Protein AF-A0A414WP99-F1 (afdb_monomer_lite)

Radius of gyration: 17.27 Å; chains: 1; bounding box: 38×42×35 Å

pLDDT: mean 75.46, std 12.48, range [38.22, 91.0]

Secondary structure (DSSP, 8-state):
---------S---------------TT--HHHH-S--HHHHHHHHHHH-S-GGG--HHHHHHHHHHHHHHHHTTPPPPB-TTSSBP---

Structure (mmCIF, N/CA/C/O backbone):
data_AF-A0A414WP99-F1
#
_entry.id   AF-A0A414WP99-F1
#
loop_
_atom_site.group_PDB
_atom_site.id
_atom_site.type_symbol
_atom_site.label_atom_id
_atom_site.label_alt_id
_atom_site.label_comp_id
_atom_site.label_asym_id
_atom_site.label_entity_id
_atom_site.label_seq_id
_atom_site.pdbx_PDB_ins_code
_atom_site.Cartn_x
_atom_site.Cartn_y
_atom_site.Cartn_z
_atom_site.occupancy
_atom_site.B_iso_or_equiv
_atom_site.auth_seq_id
_atom_site.auth_comp_id
_atom_site.auth_asym_id
_atom_site.auth_atom_id
_atom_site.pdbx_PDB_model_num
ATOM 1 N N . ILE A 1 1 ? -13.838 -19.151 2.339 1.00 42.09 1 ILE A N 1
ATOM 2 C CA . ILE A 1 1 ? -13.833 -19.798 1.004 1.00 42.09 1 ILE A CA 1
ATOM 3 C C . ILE A 1 1 ? -15.286 -19.923 0.570 1.00 42.09 1 ILE A C 1
ATOM 5 O O . ILE A 1 1 ? -16.036 -20.604 1.257 1.00 42.09 1 ILE A O 1
ATOM 9 N N . GLN A 1 2 ? -15.717 -19.211 -0.470 1.00 38.22 2 GLN A N 1
ATOM 10 C CA . GLN A 1 2 ? -17.044 -19.411 -1.062 1.00 38.22 2 GLN A CA 1
ATOM 11 C C . GLN A 1 2 ? -16.861 -19.967 -2.476 1.00 38.22 2 GLN A C 1
ATOM 13 O O . GLN A 1 2 ? -16.146 -19.377 -3.279 1.00 38.22 2 GLN A O 1
ATOM 18 N N . GLU A 1 3 ? -17.487 -21.110 -2.754 1.00 44.09 3 GLU A N 1
ATOM 19 C CA . GLU A 1 3 ? -17.536 -21.743 -4.074 1.00 44.09 3 GLU A CA 1
ATOM 20 C C . GLU A 1 3 ? -18.960 -21.616 -4.632 1.00 44.09 3 GLU A C 1
ATOM 22 O O . GLU A 1 3 ? -19.920 -22.082 -4.018 1.00 44.09 3 GLU A O 1
ATOM 27 N N . GLY A 1 4 ? -19.109 -20.998 -5.804 1.00 45.62 4 GLY A N 1
ATOM 28 C CA . GLY A 1 4 ? -20.348 -21.007 -6.581 1.00 45.62 4 GLY A CA 1
ATOM 29 C C . GLY A 1 4 ? -20.212 -21.956 -7.770 1.00 45.62 4 GLY A C 1
ATOM 30 O O . GLY A 1 4 ? -19.292 -21.812 -8.572 1.00 45.62 4 GLY A O 1
ATOM 31 N N . ARG A 1 5 ? -21.120 -22.931 -7.905 1.00 51.22 5 ARG A N 1
ATOM 32 C CA . ARG A 1 5 ? -21.195 -23.821 -9.078 1.00 51.22 5 ARG A CA 1
ATOM 33 C C . ARG A 1 5 ? -22.100 -23.215 -10.148 1.00 51.22 5 ARG A C 1
ATOM 35 O O . ARG A 1 5 ? -23.301 -23.096 -9.929 1.00 51.22 5 ARG A O 1
ATOM 42 N N . SER A 1 6 ? -21.539 -22.935 -11.323 1.00 52.78 6 SER A N 1
ATOM 43 C CA . SER A 1 6 ? -22.303 -22.765 -12.562 1.00 52.78 6 SER A CA 1
ATOM 44 C C . SER A 1 6 ? -22.161 -24.021 -13.425 1.00 52.78 6 SER A C 1
ATOM 46 O O . SER A 1 6 ? -21.055 -24.538 -13.586 1.00 52.78 6 SER A O 1
ATOM 48 N N . LEU A 1 7 ? -23.277 -24.538 -13.943 1.00 49.94 7 LEU A N 1
ATOM 49 C CA . LEU A 1 7 ? -23.324 -25.692 -14.843 1.00 49.94 7 LEU A CA 1
ATOM 50 C C . LEU A 1 7 ? -23.419 -25.189 -16.288 1.00 49.94 7 LEU A C 1
ATOM 52 O O . LEU A 1 7 ? -24.482 -24.744 -16.714 1.00 49.94 7 LEU A O 1
ATOM 56 N N . PHE A 1 8 ? -22.329 -25.301 -17.047 1.00 50.31 8 PHE A N 1
ATOM 57 C CA . PHE A 1 8 ? -22.340 -25.160 -18.504 1.00 50.31 8 PHE A CA 1
ATOM 58 C C . PHE A 1 8 ? -21.947 -26.496 -19.144 1.00 50.31 8 PHE A C 1
ATOM 60 O O . PHE A 1 8 ? -20.973 -27.126 -18.738 1.00 50.31 8 PHE A O 1
ATOM 67 N N . CYS A 1 9 ? -22.748 -26.946 -20.111 1.00 50.50 9 CYS A N 1
ATOM 68 C CA . CYS A 1 9 ? -22.543 -28.177 -20.868 1.00 50.50 9 CYS A CA 1
ATOM 69 C C . CYS A 1 9 ? -21.757 -27.851 -22.147 1.00 50.50 9 CYS A C 1
ATOM 71 O O . CYS A 1 9 ? -22.243 -27.112 -23.002 1.00 50.50 9 CYS A O 1
ATOM 73 N N . GLY A 1 10 ? -20.536 -28.373 -22.241 1.00 57.53 10 GLY A N 1
ATOM 74 C CA . GLY A 1 10 ? -19.645 -28.304 -23.397 1.00 57.53 10 GLY A CA 1
ATOM 75 C C . GLY A 1 10 ? -18.308 -28.946 -23.029 1.00 57.53 10 GLY A C 1
ATOM 76 O O . GLY A 1 10 ? -17.814 -28.710 -21.926 1.00 57.53 10 GLY A O 1
ATOM 77 N N . ASP A 1 11 ? -17.760 -29.785 -23.910 1.00 63.69 11 ASP A N 1
ATOM 78 C CA . ASP A 1 11 ? -16.507 -30.521 -23.697 1.00 63.69 11 ASP A CA 1
ATOM 79 C C . ASP A 1 11 ? -15.304 -29.563 -23.742 1.00 63.69 11 ASP A C 1
ATOM 81 O O . ASP A 1 11 ? -14.582 -29.468 -24.732 1.00 63.69 11 ASP A O 1
ATOM 85 N N . TYR A 1 12 ? -15.114 -28.800 -22.669 1.00 61.25 12 TYR A N 1
ATOM 86 C CA . TYR A 1 12 ? -13.927 -27.988 -22.446 1.00 61.25 12 TYR A CA 1
ATOM 87 C C . TYR A 1 12 ? -13.030 -28.724 -21.451 1.00 61.25 12 TYR A C 1
ATOM 89 O O . TYR A 1 12 ? -13.397 -28.911 -20.289 1.00 61.25 12 TYR A O 1
ATOM 97 N N . GLU A 1 13 ? -11.843 -29.143 -21.892 1.00 67.31 13 GLU A N 1
ATOM 98 C CA . GLU A 1 13 ? -10.794 -29.582 -20.975 1.00 67.31 13 GLU A CA 1
ATOM 99 C C . GLU A 1 13 ? -10.383 -28.387 -20.106 1.00 67.31 13 GLU A C 1
ATOM 101 O O . GLU A 1 13 ? -9.756 -27.428 -20.557 1.00 67.31 13 GLU A O 1
ATOM 106 N N . LEU A 1 14 ? -10.794 -28.423 -18.839 1.00 65.31 14 LEU A N 1
ATOM 107 C CA . LEU A 1 14 ? -10.392 -27.466 -17.816 1.00 65.31 14 LEU A CA 1
ATOM 108 C C . LEU A 1 14 ? -8.897 -27.645 -17.524 1.00 65.31 14 LEU A C 1
ATOM 110 O O . LEU A 1 14 ? -8.504 -28.429 -16.659 1.00 65.31 14 LEU A O 1
ATOM 114 N N . PHE A 1 15 ? -8.050 -26.895 -18.226 1.00 72.81 15 PHE A N 1
ATOM 115 C CA . PHE A 1 15 ? -6.651 -26.745 -17.842 1.00 72.81 15 PHE A CA 1
ATOM 116 C C . PHE A 1 15 ? -6.580 -25.927 -16.548 1.00 72.81 15 PHE A C 1
ATOM 118 O O . PHE A 1 15 ? -6.870 -24.731 -16.528 1.00 72.81 15 PHE A O 1
ATOM 125 N N . ARG A 1 16 ? -6.198 -26.572 -15.439 1.00 65.75 16 ARG A N 1
ATOM 126 C CA . ARG A 1 16 ? -5.868 -25.867 -14.194 1.00 65.75 16 ARG A CA 1
ATOM 127 C C . ARG A 1 16 ? -4.524 -25.166 -14.360 1.00 65.75 16 ARG A C 1
ATOM 129 O O . ARG A 1 16 ? -3.477 -25.790 -14.203 1.00 65.75 16 ARG A O 1
ATOM 136 N N . LEU A 1 17 ? -4.557 -23.871 -14.653 1.00 75.19 17 LEU A N 1
ATOM 137 C CA . LEU A 1 17 ? -3.382 -23.012 -14.568 1.00 75.19 17 LEU A CA 1
ATOM 138 C C . LEU A 1 17 ? -3.137 -22.668 -13.094 1.00 75.19 17 LEU A C 1
ATOM 140 O O . LEU A 1 17 ? -3.975 -22.035 -12.458 1.00 75.19 17 LEU A O 1
ATOM 144 N N . A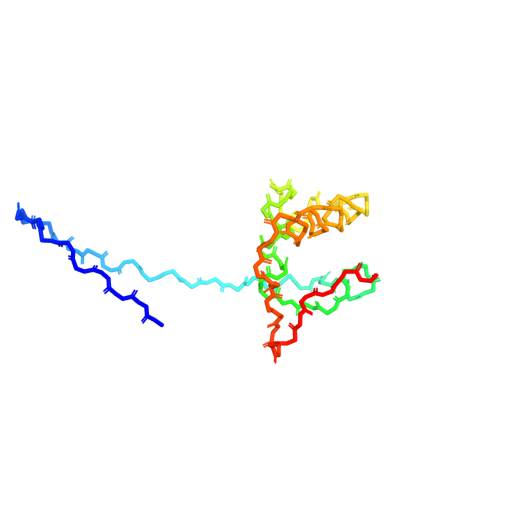SN A 1 18 ? -2.003 -23.107 -12.552 1.00 67.75 18 ASN A N 1
ATOM 145 C CA . ASN A 1 18 ? -1.581 -22.766 -11.198 1.00 67.75 18 ASN A CA 1
ATOM 146 C C . ASN A 1 18 ? -0.428 -21.765 -11.311 1.00 67.75 18 ASN A C 1
ATOM 148 O O . ASN A 1 18 ? 0.676 -22.144 -11.699 1.00 67.75 18 ASN A O 1
ATOM 152 N N . VAL A 1 19 ? -0.699 -20.494 -11.022 1.00 61.66 19 VAL A N 1
ATOM 153 C CA . VAL A 1 19 ? 0.311 -19.430 -11.042 1.00 61.66 19 VAL A CA 1
ATOM 154 C C . VAL A 1 19 ? 0.785 -19.201 -9.608 1.00 61.66 19 VAL A C 1
ATOM 156 O O . VAL A 1 19 ? -0.033 -19.068 -8.701 1.00 61.66 19 VAL A O 1
ATOM 159 N N . ARG A 1 20 ? 2.103 -19.202 -9.399 1.00 62.03 20 ARG A N 1
ATOM 160 C CA . ARG A 1 20 ? 2.750 -18.790 -8.148 1.00 62.03 20 ARG A CA 1
ATOM 161 C C . ARG A 1 20 ? 3.664 -17.617 -8.461 1.00 62.03 20 ARG A C 1
ATOM 163 O O . ARG A 1 20 ? 4.387 -17.674 -9.453 1.00 62.03 20 ARG A O 1
ATOM 170 N N . TRP A 1 21 ? 3.630 -16.593 -7.627 1.00 65.75 21 TRP A N 1
ATOM 171 C CA . TRP A 1 21 ? 4.483 -15.415 -7.721 1.00 65.75 21 TRP A CA 1
ATOM 172 C C . TRP A 1 21 ? 4.978 -15.054 -6.318 1.00 65.75 21 TRP A C 1
ATOM 174 O O . TRP A 1 21 ? 4.333 -15.397 -5.327 1.00 65.75 21 TRP A O 1
ATOM 184 N N . GLU A 1 22 ? 6.120 -14.384 -6.251 1.00 64.12 22 GLU A N 1
ATOM 185 C CA . GLU A 1 22 ? 6.680 -13.811 -5.029 1.00 64.12 22 GLU A CA 1
ATOM 186 C C . GLU A 1 22 ? 6.551 -12.292 -5.173 1.00 64.12 22 GLU A C 1
ATOM 188 O O . GLU A 1 22 ? 7.090 -11.719 -6.117 1.00 64.12 22 GLU A O 1
ATOM 193 N N . LEU A 1 23 ? 5.708 -11.667 -4.342 1.00 67.88 23 LEU A N 1
ATOM 194 C CA . LEU A 1 23 ? 5.373 -10.240 -4.463 1.00 67.88 23 LEU A CA 1
ATOM 195 C C . LEU A 1 23 ? 6.383 -9.332 -3.767 1.00 67.88 23 LEU A C 1
ATOM 197 O O . LEU A 1 23 ? 6.352 -8.129 -4.005 1.00 67.88 23 LEU A O 1
ATOM 201 N N . LYS A 1 24 ? 7.207 -9.868 -2.864 1.00 70.00 24 LYS A N 1
ATOM 202 C CA . LYS A 1 24 ? 8.049 -9.047 -2.001 1.00 70.00 24 LYS A CA 1
ATOM 203 C C . LYS A 1 24 ? 9.227 -8.492 -2.808 1.00 70.00 24 LYS A C 1
ATOM 205 O O . LYS A 1 24 ? 10.040 -9.294 -3.263 1.00 70.00 24 LYS A O 1
ATOM 210 N N . PRO A 1 25 ? 9.334 -7.164 -2.996 1.00 69.50 25 PRO A N 1
ATOM 211 C CA . PRO A 1 25 ? 10.516 -6.591 -3.617 1.00 69.50 25 PRO A CA 1
ATOM 212 C C . PRO A 1 25 ? 11.712 -6.738 -2.670 1.00 69.50 25 PRO A C 1
ATOM 214 O O . PRO A 1 25 ? 11.578 -6.572 -1.454 1.00 69.50 25 PRO A O 1
ATOM 217 N N . ASP A 1 26 ? 12.884 -7.036 -3.233 1.00 72.31 26 ASP A N 1
ATOM 218 C CA . ASP A 1 26 ? 14.135 -7.170 -2.474 1.00 72.31 26 ASP A CA 1
ATOM 219 C C . ASP A 1 26 ? 14.522 -5.860 -1.760 1.00 72.31 26 ASP A C 1
ATOM 221 O O . ASP A 1 26 ? 15.180 -5.883 -0.720 1.00 72.31 26 ASP A O 1
ATOM 225 N N . GLU A 1 27 ? 14.071 -4.724 -2.297 1.00 74.44 27 GLU A N 1
ATOM 226 C CA . GLU A 1 27 ? 14.372 -3.368 -1.829 1.00 74.44 27 GLU A CA 1
ATOM 227 C C . GLU A 1 27 ? 13.167 -2.699 -1.149 1.00 74.44 27 GLU A C 1
ATOM 229 O O . GLU A 1 27 ? 13.008 -1.486 -1.223 1.00 74.44 27 GLU A O 1
ATOM 234 N N . TRP A 1 28 ? 12.283 -3.470 -0.501 1.00 78.12 28 TRP A N 1
ATOM 235 C CA . TRP A 1 28 ? 11.167 -2.877 0.241 1.00 78.12 28 TRP A CA 1
ATOM 236 C C . TRP A 1 28 ? 11.668 -1.910 1.322 1.00 78.12 28 TRP A C 1
ATOM 238 O O . TRP A 1 28 ? 12.363 -2.299 2.266 1.00 78.12 28 TRP A O 1
ATOM 248 N N . GLU A 1 29 ? 11.269 -0.648 1.205 1.00 75.00 29 GLU A N 1
ATOM 249 C CA . GLU A 1 29 ? 11.661 0.398 2.137 1.00 75.00 29 GLU A CA 1
ATOM 250 C C . GLU A 1 29 ? 10.647 0.535 3.275 1.00 75.00 29 GLU A C 1
ATOM 252 O O . GLU A 1 29 ? 9.695 1.318 3.207 1.00 75.00 29 GLU A O 1
ATOM 257 N N . ASP A 1 30 ? 10.898 -0.196 4.367 1.00 76.69 30 ASP A N 1
ATOM 258 C CA . ASP A 1 30 ? 10.073 -0.154 5.585 1.00 76.69 30 ASP A CA 1
ATOM 259 C C . ASP A 1 30 ? 9.893 1.272 6.142 1.00 76.69 30 ASP A C 1
ATOM 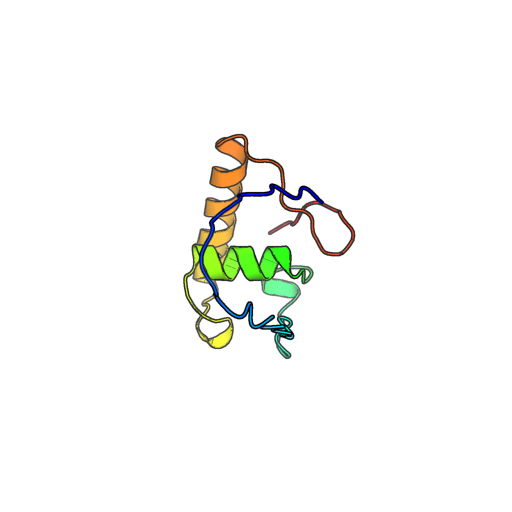261 O O . ASP A 1 30 ? 8.919 1.554 6.832 1.00 76.69 30 ASP A O 1
ATOM 265 N N . TRP A 1 31 ? 10.827 2.184 5.860 1.00 73.31 31 TRP A N 1
ATOM 266 C CA . TRP A 1 31 ? 10.790 3.564 6.346 1.00 73.31 31 TRP A CA 1
ATOM 267 C C . TRP A 1 31 ? 9.907 4.502 5.507 1.00 73.31 31 TRP A C 1
ATOM 269 O O . TRP A 1 31 ? 9.491 5.534 6.026 1.00 73.31 31 TRP A O 1
ATOM 279 N N . VAL A 1 32 ? 9.611 4.153 4.249 1.00 72.62 32 VAL A N 1
ATOM 280 C CA . VAL A 1 32 ? 8.737 4.938 3.352 1.00 72.62 32 VAL A CA 1
ATOM 281 C C . VAL A 1 32 ? 7.314 4.408 3.396 1.00 72.62 32 VAL A C 1
ATOM 283 O O . VAL A 1 32 ? 6.355 5.168 3.517 1.00 72.62 32 VAL A O 1
ATOM 286 N N . PHE A 1 33 ? 7.176 3.085 3.308 1.00 71.69 33 PHE A N 1
ATOM 287 C CA . PHE A 1 33 ? 5.881 2.437 3.180 1.00 71.69 33 PHE A CA 1
ATOM 288 C C . PHE A 1 33 ? 5.460 1.702 4.441 1.00 71.69 33 PHE A C 1
ATOM 290 O O . PHE A 1 33 ? 4.372 1.149 4.433 1.00 71.69 33 PHE A O 1
ATOM 297 N N . GLY A 1 34 ? 6.246 1.673 5.519 1.00 77.50 34 GLY A N 1
ATOM 298 C CA . GLY A 1 34 ? 5.948 0.861 6.701 1.00 77.50 34 GLY A CA 1
ATOM 299 C C . GLY A 1 34 ? 6.116 -0.637 6.431 1.00 77.50 34 GLY A C 1
ATOM 300 O O . GLY A 1 34 ? 6.678 -1.053 5.419 1.00 77.50 34 GLY A O 1
ATOM 301 N N . SER A 1 35 ? 5.580 -1.473 7.320 1.00 81.56 35 SER A N 1
ATOM 302 C CA . SER A 1 35 ? 5.701 -2.928 7.187 1.00 81.56 35 SER A CA 1
ATOM 303 C C . SER A 1 35 ? 5.073 -3.453 5.894 1.00 81.56 35 SER A C 1
ATOM 305 O O . SER A 1 35 ? 3.984 -3.024 5.483 1.00 81.56 35 SER A O 1
ATOM 307 N N . TYR A 1 36 ? 5.778 -4.400 5.275 1.00 81.56 36 TYR A N 1
ATOM 308 C CA . TYR A 1 36 ? 5.319 -5.130 4.102 1.00 81.56 36 TYR A CA 1
ATOM 309 C C . TYR A 1 36 ? 4.069 -5.968 4.403 1.00 81.56 36 TYR A C 1
ATOM 311 O O . TYR A 1 36 ? 3.905 -6.522 5.486 1.00 81.56 36 TYR A O 1
ATOM 319 N N . SER A 1 37 ? 3.191 -6.079 3.410 1.00 83.69 37 SER A N 1
ATOM 320 C CA . SER A 1 37 ? 2.119 -7.070 3.358 1.00 83.69 37 SER A CA 1
ATOM 321 C C . SER A 1 37 ? 1.724 -7.270 1.899 1.00 83.69 37 SER A C 1
ATOM 323 O O . SER A 1 37 ? 1.598 -6.288 1.163 1.00 83.69 37 SER A O 1
ATOM 325 N N . ASP A 1 38 ? 1.453 -8.511 1.488 1.00 83.50 38 ASP A N 1
ATOM 326 C CA . ASP A 1 38 ? 0.960 -8.822 0.138 1.00 83.50 38 ASP A CA 1
ATOM 327 C C . ASP A 1 38 ? -0.248 -7.950 -0.236 1.00 83.50 38 ASP A C 1
ATOM 329 O O . ASP A 1 38 ? -0.305 -7.377 -1.323 1.00 83.50 38 ASP A O 1
ATOM 333 N N . ASN A 1 39 ? -1.200 -7.782 0.685 1.00 84.44 39 ASN A N 1
ATOM 334 C CA . ASN A 1 39 ? -2.407 -6.996 0.435 1.00 84.44 39 ASN A CA 1
ATOM 335 C C . ASN A 1 39 ? -2.102 -5.503 0.263 1.00 84.44 39 ASN A C 1
ATOM 337 O O . ASN A 1 39 ? -2.706 -4.839 -0.581 1.00 84.44 39 ASN A O 1
ATOM 341 N N . LYS A 1 40 ? -1.133 -4.986 1.022 1.00 84.94 40 LYS A N 1
ATOM 342 C CA . LYS A 1 40 ? -0.672 -3.599 0.926 1.00 84.94 40 LYS A CA 1
ATOM 343 C C . LYS A 1 40 ? 0.028 -3.339 -0.399 1.00 84.94 40 LYS A C 1
ATOM 345 O O . LYS A 1 40 ? -0.284 -2.361 -1.074 1.00 84.94 40 LYS A O 1
ATOM 350 N N . TYR A 1 41 ? 0.917 -4.246 -0.796 1.00 83.50 41 TYR A N 1
ATOM 351 C CA . TYR A 1 41 ? 1.606 -4.189 -2.078 1.00 83.50 41 TYR A CA 1
ATOM 352 C C . TYR A 1 41 ? 0.614 -4.230 -3.246 1.00 83.50 41 TYR A C 1
ATOM 354 O O . TYR A 1 41 ? 0.674 -3.399 -4.149 1.00 83.50 41 TYR A O 1
ATOM 362 N N . MET A 1 42 ? -0.369 -5.133 -3.184 1.00 85.19 42 MET A N 1
ATOM 363 C CA . MET A 1 42 ? -1.440 -5.219 -4.178 1.00 85.19 42 MET A CA 1
ATOM 364 C C . MET A 1 42 ? -2.293 -3.947 -4.233 1.00 85.19 42 MET A C 1
ATOM 366 O O . MET A 1 42 ? -2.696 -3.531 -5.320 1.00 85.19 42 MET A O 1
ATOM 370 N N . PHE A 1 43 ? -2.560 -3.309 -3.091 1.00 87.25 43 PHE A N 1
ATOM 371 C CA . PHE A 1 43 ? -3.293 -2.046 -3.048 1.00 87.25 43 PHE A CA 1
ATOM 372 C C . PHE A 1 43 ? -2.497 -0.898 -3.682 1.00 87.25 43 PHE A C 1
ATOM 374 O O . PHE A 1 43 ? -3.033 -0.197 -4.540 1.00 87.25 43 PHE A O 1
ATOM 381 N N . ILE A 1 44 ? -1.213 -0.754 -3.335 1.00 85.25 44 ILE A N 1
ATOM 382 C CA . ILE A 1 44 ? -0.305 0.245 -3.926 1.00 85.25 44 ILE A CA 1
ATOM 383 C C . ILE A 1 44 ? -0.241 0.068 -5.448 1.00 85.25 44 ILE A C 1
ATOM 385 O O . ILE A 1 44 ? -0.492 1.009 -6.198 1.00 85.25 44 ILE A O 1
ATOM 389 N N . MET A 1 45 ? -0.004 -1.163 -5.908 1.00 85.56 45 MET A N 1
ATOM 390 C CA . MET A 1 45 ? 0.013 -1.521 -7.330 1.00 85.56 45 MET A CA 1
ATOM 391 C C . MET A 1 45 ? -1.289 -1.151 -8.047 1.00 85.56 45 MET A C 1
ATOM 393 O O . MET A 1 45 ? -1.263 -0.672 -9.178 1.00 85.56 45 MET A O 1
ATOM 397 N N . ASN A 1 46 ? -2.439 -1.353 -7.402 1.00 86.62 46 ASN A N 1
ATOM 398 C CA . ASN A 1 46 ? -3.742 -1.042 -7.985 1.00 86.62 46 ASN A CA 1
ATOM 399 C C . ASN A 1 46 ? -3.981 0.475 -8.097 1.00 86.62 46 ASN A C 1
ATOM 401 O O . ASN A 1 46 ? -4.421 0.959 -9.140 1.00 86.62 46 ASN A O 1
ATOM 405 N N . VAL A 1 47 ? -3.649 1.236 -7.050 1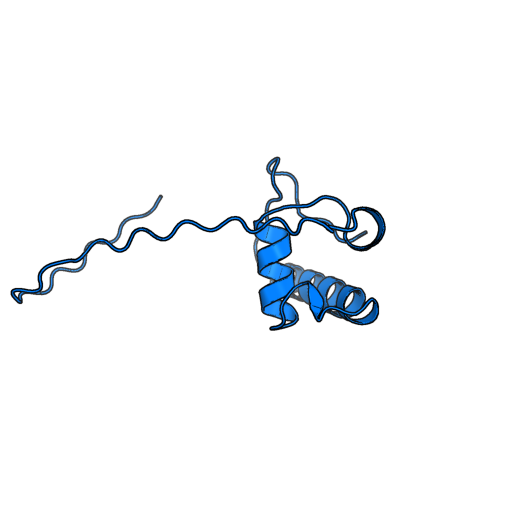.00 87.00 47 VAL A N 1
ATOM 406 C CA . VAL A 1 47 ? -3.835 2.697 -7.009 1.00 87.00 47 VAL A CA 1
ATOM 407 C C . VAL A 1 47 ? -2.868 3.420 -7.949 1.00 87.00 47 VAL A C 1
ATOM 409 O O . VAL A 1 47 ? -3.256 4.359 -8.655 1.00 87.00 47 VAL A O 1
ATOM 412 N N . CYS A 1 48 ? -1.607 2.993 -7.972 1.00 85.00 48 CYS A N 1
ATOM 413 C CA . CYS A 1 48 ? -0.581 3.625 -8.789 1.00 85.00 48 CYS A CA 1
ATOM 414 C C . CYS A 1 48 ? -0.588 3.102 -10.231 1.00 85.00 48 CYS A C 1
ATOM 416 O O . CYS A 1 48 ? -0.244 3.857 -1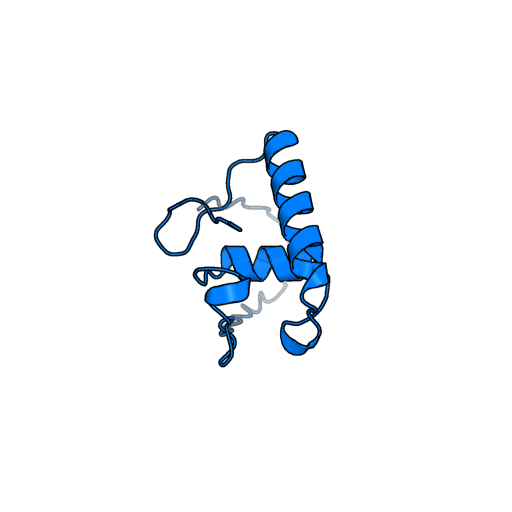1.136 1.00 85.00 48 CYS A O 1
ATOM 418 N N . GLN A 1 49 ? -1.051 1.867 -10.468 1.00 82.25 49 GLN A N 1
ATOM 419 C CA . GLN A 1 49 ? -1.019 1.178 -11.770 1.00 82.25 49 GLN A CA 1
ATOM 420 C C . GLN A 1 49 ? 0.395 1.069 -12.368 1.00 82.25 49 GLN A C 1
ATOM 422 O O . GLN A 1 49 ? 0.571 1.101 -13.587 1.00 82.25 49 GLN A O 1
ATOM 427 N N . ARG A 1 50 ? 1.411 0.954 -11.509 1.00 79.44 50 ARG A N 1
ATOM 428 C CA . ARG A 1 50 ? 2.842 0.876 -11.857 1.00 79.44 50 ARG A CA 1
ATOM 429 C C . ARG A 1 50 ? 3.514 -0.145 -10.959 1.00 79.44 50 ARG A C 1
ATOM 431 O O . ARG A 1 50 ? 2.970 -0.469 -9.907 1.00 79.44 50 ARG A O 1
ATOM 438 N N . VAL A 1 51 ? 4.678 -0.623 -11.388 1.00 76.06 51 VAL A N 1
ATOM 439 C CA . VAL A 1 51 ? 5.503 -1.544 -10.604 1.00 76.06 51 VAL A CA 1
ATOM 440 C C . VAL A 1 51 ? 6.313 -0.807 -9.536 1.00 76.06 51 VAL A C 1
ATOM 442 O O . VAL A 1 51 ? 6.476 0.403 -9.636 1.00 76.06 51 VAL A O 1
ATOM 445 N N . TRP A 1 52 ? 6.814 -1.540 -8.532 1.00 71.00 52 TRP A N 1
ATOM 446 C CA . TRP A 1 52 ? 7.609 -0.996 -7.419 1.00 71.00 52 TRP A CA 1
ATOM 447 C C . TRP A 1 52 ? 8.736 -0.060 -7.881 1.00 71.00 52 TRP A C 1
ATOM 449 O O . TRP A 1 52 ? 8.820 1.056 -7.387 1.00 71.00 52 TRP A O 1
ATOM 459 N N . ASP A 1 53 ? 9.517 -0.473 -8.884 1.00 75.44 53 ASP A N 1
ATOM 460 C CA . ASP A 1 53 ? 10.660 0.292 -9.413 1.00 75.44 53 ASP A CA 1
ATOM 461 C C . ASP A 1 53 ? 10.283 1.658 -10.024 1.00 75.44 53 ASP A C 1
ATOM 463 O O . ASP A 1 53 ? 11.146 2.518 -10.183 1.00 75.44 53 ASP A O 1
ATOM 467 N N . ASP A 1 54 ? 9.009 1.858 -10.379 1.00 80.81 54 ASP A N 1
ATOM 468 C CA . ASP A 1 54 ? 8.490 3.092 -10.986 1.00 80.81 54 ASP A CA 1
ATOM 469 C C . ASP A 1 54 ? 7.724 3.976 -9.977 1.00 80.81 54 ASP A C 1
ATOM 471 O O . ASP A 1 54 ? 7.099 4.962 -10.383 1.00 80.81 54 ASP A O 1
ATOM 475 N N . LEU A 1 55 ? 7.685 3.603 -8.690 1.00 79.62 55 LEU A N 1
ATOM 476 C CA . LEU A 1 55 ? 7.024 4.392 -7.649 1.00 79.62 55 LEU A CA 1
ATOM 477 C C . LEU A 1 55 ? 7.919 5.544 -7.194 1.00 79.62 55 LEU A C 1
ATOM 479 O O . LEU A 1 55 ? 9.102 5.362 -6.915 1.00 79.62 55 LEU A O 1
ATOM 483 N N . GLU A 1 56 ? 7.327 6.728 -7.072 1.00 80.81 56 GLU A N 1
ATOM 484 C CA . GLU A 1 56 ? 7.980 7.903 -6.494 1.00 80.81 56 GLU A CA 1
ATOM 485 C C . GLU A 1 56 ? 7.444 8.178 -5.080 1.00 80.81 56 GLU A C 1
ATOM 487 O O . GLU A 1 56 ? 6.333 7.773 -4.738 1.00 80.81 56 GLU A O 1
ATOM 492 N N . ASP A 1 57 ? 8.187 8.927 -4.259 1.00 76.94 57 ASP A N 1
ATOM 493 C CA . ASP A 1 57 ? 7.743 9.303 -2.905 1.00 76.94 57 ASP A CA 1
ATOM 494 C C . ASP A 1 57 ? 6.375 10.023 -2.915 1.00 76.94 57 ASP A C 1
ATOM 496 O O . ASP A 1 57 ? 5.567 9.855 -2.004 1.00 76.94 57 ASP A O 1
ATOM 500 N N . GLU A 1 58 ? 6.064 10.782 -3.974 1.00 81.88 58 GLU A N 1
ATOM 501 C CA . GLU A 1 58 ? 4.761 11.443 -4.157 1.00 81.88 58 GLU A CA 1
ATOM 502 C C . GLU A 1 58 ? 3.599 10.447 -4.355 1.00 81.88 58 GLU A C 1
ATOM 504 O O . GLU A 1 58 ? 2.450 10.742 -4.006 1.00 81.88 58 GLU A O 1
ATOM 509 N N . ASP A 1 59 ? 3.869 9.244 -4.878 1.00 83.62 59 ASP A N 1
ATOM 510 C CA . ASP A 1 59 ? 2.856 8.197 -5.038 1.00 83.62 59 ASP A CA 1
ATOM 511 C C . ASP A 1 59 ? 2.390 7.659 -3.673 1.00 83.62 59 ASP A C 1
ATOM 513 O O . ASP A 1 59 ? 1.247 7.207 -3.545 1.00 83.62 59 ASP A O 1
ATOM 517 N N . VAL A 1 60 ? 3.219 7.772 -2.627 1.00 81.06 60 VAL A N 1
ATOM 518 C CA . VAL A 1 60 ? 2.855 7.398 -1.252 1.00 81.06 60 VAL A CA 1
ATOM 519 C C . VAL A 1 60 ? 1.647 8.211 -0.782 1.00 81.06 60 VAL A C 1
ATOM 521 O O . VAL A 1 60 ? 0.671 7.642 -0.289 1.00 81.06 60 VAL A O 1
ATOM 524 N N . ASP A 1 61 ? 1.663 9.531 -0.981 1.00 86.25 61 ASP A N 1
ATOM 525 C CA . ASP A 1 61 ? 0.570 10.420 -0.570 1.00 86.25 61 ASP A CA 1
ATOM 526 C C . ASP A 1 61 ? -0.734 10.091 -1.306 1.00 86.25 61 ASP A C 1
ATOM 528 O O . ASP A 1 61 ? -1.820 10.084 -0.713 1.00 86.25 61 ASP A O 1
ATOM 532 N N . LYS A 1 62 ? -0.631 9.737 -2.591 1.00 88.25 62 LYS A N 1
ATOM 533 C CA . LYS A 1 62 ? -1.768 9.286 -3.398 1.00 88.25 62 LYS A CA 1
ATOM 534 C C . LYS A 1 62 ? -2.365 7.985 -2.859 1.00 88.25 62 LYS A C 1
ATOM 536 O O . LYS A 1 62 ? -3.589 7.871 -2.775 1.00 88.25 62 LYS A O 1
ATOM 541 N N . VAL A 1 63 ? -1.534 7.020 -2.464 1.00 87.75 63 VAL A N 1
ATOM 542 C CA . VAL A 1 63 ? -1.995 5.769 -1.838 1.00 87.75 63 VAL A CA 1
ATOM 543 C C . VAL A 1 63 ? -2.648 6.042 -0.484 1.00 87.75 63 VAL A C 1
ATOM 545 O O . VAL A 1 63 ? -3.741 5.530 -0.234 1.00 87.75 63 VAL A O 1
ATOM 548 N N . LYS A 1 64 ? -2.044 6.894 0.360 1.00 87.19 64 LYS A N 1
ATOM 549 C CA . LYS A 1 64 ? -2.616 7.315 1.653 1.00 87.19 64 LYS A CA 1
ATOM 550 C C . LYS A 1 64 ? -4.002 7.935 1.465 1.00 87.19 64 LYS A C 1
ATOM 552 O O . LYS A 1 64 ? -4.930 7.627 2.214 1.00 87.19 64 LYS A O 1
ATOM 557 N N . GLN A 1 65 ? -4.164 8.797 0.460 1.00 89.31 65 GLN A N 1
ATOM 558 C CA . GLN A 1 65 ? -5.455 9.397 0.134 1.00 89.31 65 GLN A CA 1
ATOM 559 C C . GLN A 1 65 ? -6.464 8.357 -0.373 1.00 89.31 65 GLN A C 1
ATOM 561 O O . GLN A 1 65 ? -7.590 8.313 0.122 1.00 89.31 65 GLN A O 1
ATOM 566 N N . ALA A 1 66 ? -6.064 7.484 -1.299 1.00 89.25 66 ALA A N 1
ATOM 567 C CA . ALA A 1 66 ? -6.936 6.438 -1.828 1.00 89.25 66 ALA A CA 1
ATOM 568 C C . ALA A 1 66 ? -7.409 5.463 -0.737 1.00 89.25 66 ALA A C 1
ATOM 570 O O . ALA A 1 66 ? -8.559 5.026 -0.758 1.00 89.25 66 ALA A O 1
ATOM 571 N N . TYR A 1 67 ? -6.554 5.144 0.241 1.00 87.88 67 TYR A N 1
ATOM 572 C CA . TYR A 1 67 ? -6.938 4.306 1.377 1.00 87.88 67 TYR A CA 1
ATOM 573 C C . TYR A 1 67 ? -7.988 4.989 2.264 1.00 87.88 67 TYR A C 1
ATOM 575 O O . TYR A 1 67 ? -8.978 4.364 2.641 1.00 87.88 67 TYR A O 1
ATOM 583 N N . LYS A 1 68 ? -7.846 6.296 2.526 1.00 88.50 68 LYS A N 1
ATOM 584 C CA . LYS A 1 68 ? -8.869 7.072 3.249 1.00 88.50 68 LYS A CA 1
ATOM 585 C C . LYS A 1 68 ? -10.213 7.043 2.525 1.00 88.50 68 LYS A C 1
ATOM 587 O O . LYS A 1 68 ? -11.223 6.735 3.147 1.00 88.50 68 LYS A O 1
ATOM 592 N N . GLU A 1 69 ? -10.221 7.283 1.215 1.00 90.06 69 GLU A N 1
ATOM 593 C CA . GLU A 1 69 ? -11.440 7.221 0.395 1.00 90.06 69 GLU A CA 1
ATOM 594 C C . GLU A 1 69 ? -12.059 5.813 0.389 1.00 90.06 69 GLU A C 1
ATOM 596 O O . GLU A 1 69 ? -13.280 5.662 0.451 1.00 90.06 69 GLU A O 1
ATOM 601 N N . TYR A 1 70 ? -11.226 4.770 0.371 1.00 88.25 70 TYR A N 1
ATOM 602 C CA . TYR A 1 70 ? -11.670 3.381 0.451 1.00 88.25 70 TYR A CA 1
ATOM 603 C C . TYR A 1 70 ? -12.407 3.087 1.770 1.00 88.25 70 TYR A C 1
ATOM 605 O O . TYR A 1 70 ? -13.473 2.463 1.736 1.00 88.25 70 TYR A O 1
ATOM 613 N N . ILE A 1 71 ? -11.897 3.573 2.905 1.00 87.56 71 ILE A N 1
ATOM 614 C CA . ILE A 1 71 ? -12.549 3.438 4.218 1.00 87.56 71 ILE A CA 1
ATOM 615 C C . ILE A 1 71 ? -13.797 4.327 4.322 1.00 87.56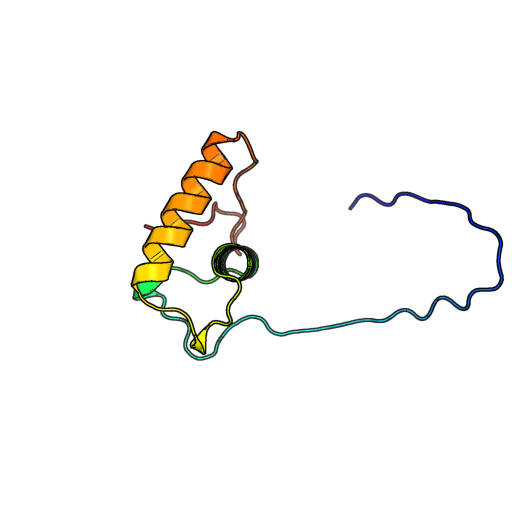 71 ILE A C 1
ATOM 617 O O . ILE A 1 71 ? -14.837 3.870 4.799 1.00 87.56 71 ILE A O 1
ATOM 621 N N . GLU A 1 72 ? -13.746 5.567 3.829 1.00 88.38 72 GLU A N 1
ATOM 622 C CA . GLU A 1 72 ? -14.894 6.489 3.814 1.00 88.38 72 GLU A CA 1
ATOM 623 C C . GLU A 1 72 ? -16.060 5.973 2.960 1.00 88.38 72 GLU A C 1
ATOM 625 O O . GLU A 1 72 ? -17.225 6.186 3.303 1.00 88.38 72 GLU A O 1
ATOM 630 N N . ALA A 1 73 ? -15.772 5.226 1.891 1.00 91.00 73 ALA A N 1
ATOM 631 C CA . ALA A 1 73 ? -16.778 4.528 1.094 1.00 91.00 73 ALA A CA 1
ATOM 632 C C . ALA A 1 73 ? -17.471 3.371 1.850 1.00 91.00 73 ALA A C 1
ATOM 634 O O . ALA A 1 73 ? -18.414 2.773 1.328 1.00 91.00 73 ALA A O 1
ATOM 635 N N . GLY A 1 74 ? -17.034 3.059 3.076 1.00 88.50 74 GLY A N 1
ATOM 636 C CA . GLY A 1 74 ? -17.595 2.011 3.926 1.00 88.50 74 GLY A CA 1
ATOM 637 C C . GLY A 1 74 ? -17.094 0.608 3.587 1.00 88.50 74 GLY A C 1
ATOM 638 O O . GLY A 1 74 ? -17.750 -0.373 3.946 1.00 88.50 74 GLY A O 1
ATOM 639 N N . ASN A 1 75 ? -15.964 0.492 2.883 1.00 88.75 75 ASN A N 1
ATOM 640 C CA . ASN A 1 75 ? -15.353 -0.805 2.617 1.00 88.75 75 ASN A CA 1
ATOM 641 C C . ASN A 1 75 ? -14.666 -1.356 3.881 1.00 88.75 75 ASN A C 1
ATOM 643 O O . ASN A 1 75 ? -14.200 -0.582 4.720 1.00 88.75 75 ASN A O 1
ATOM 647 N N . PRO A 1 76 ? -14.591 -2.691 4.045 1.00 85.75 76 PRO A N 1
ATOM 648 C CA . PRO A 1 76 ? -13.887 -3.286 5.173 1.00 85.75 76 PRO A CA 1
ATOM 649 C C . PRO A 1 76 ? -12.381 -2.987 5.090 1.00 85.75 76 PRO A C 1
ATOM 651 O O . PRO A 1 76 ? -11.832 -3.066 3.984 1.00 85.75 76 PRO A O 1
ATOM 654 N N . PRO A 1 77 ? -11.708 -2.715 6.226 1.00 85.38 77 PRO A N 1
ATOM 655 C CA . PRO A 1 77 ? -10.267 -2.498 6.264 1.00 85.38 77 PRO A CA 1
ATOM 656 C C . PRO A 1 77 ? -9.501 -3.656 5.636 1.00 85.38 77 PRO A C 1
ATOM 658 O O . PRO A 1 77 ? -9.906 -4.820 5.737 1.00 85.38 77 PRO A O 1
ATOM 661 N N . ILE A 1 78 ? -8.397 -3.331 4.972 1.00 83.94 78 ILE A N 1
ATOM 662 C CA . ILE A 1 78 ? -7.573 -4.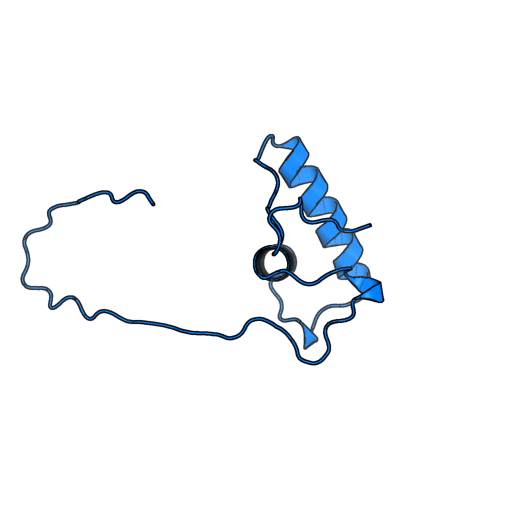339 4.315 1.00 83.94 78 ILE A CA 1
ATOM 663 C C . ILE A 1 78 ? -6.650 -4.951 5.379 1.00 83.94 78 ILE A C 1
ATOM 665 O O . ILE A 1 78 ? -5.917 -4.208 6.032 1.00 83.94 78 ILE A O 1
ATOM 669 N N . PRO A 1 79 ? -6.671 -6.281 5.582 1.00 83.44 79 PRO A N 1
ATOM 670 C CA . PRO A 1 79 ? -5.793 -6.927 6.548 1.00 83.44 79 PRO A CA 1
ATOM 671 C C . PRO A 1 79 ? -4.355 -6.991 6.018 1.00 83.44 79 PRO A C 1
ATOM 673 O O . PRO A 1 79 ? -4.125 -7.309 4.851 1.00 83.44 79 PRO A O 1
ATOM 676 N N . GLY A 1 80 ? -3.395 -6.716 6.888 1.00 82.44 80 GLY A N 1
ATOM 677 C CA . GLY A 1 80 ? -1.966 -6.917 6.718 1.00 82.44 80 GLY A CA 1
ATOM 678 C C . GLY A 1 80 ? -1.560 -8.384 6.869 1.00 82.44 80 GLY A C 1
ATOM 679 O O . GLY A 1 80 ? -2.404 -9.279 6.928 1.00 82.44 80 GLY A O 1
ATOM 680 N N . GLU A 1 81 ? -0.250 -8.641 6.916 1.00 76.81 81 GLU A N 1
ATOM 681 C CA . GLU A 1 81 ? 0.304 -10.004 6.987 1.00 76.81 81 GLU A CA 1
ATOM 682 C C . GLU A 1 81 ? -0.105 -10.737 8.279 1.00 76.81 81 GLU A C 1
ATOM 684 O O . GLU A 1 81 ? -0.534 -11.889 8.223 1.00 76.81 81 GLU A O 1
ATOM 689 N N . ASP A 1 82 ? -0.096 -10.035 9.415 1.00 75.94 82 ASP A N 1
ATOM 690 C CA . ASP A 1 82 ? -0.474 -10.578 10.728 1.00 75.94 82 ASP A CA 1
ATOM 691 C C . ASP A 1 82 ? -1.985 -10.486 11.032 1.00 75.94 82 ASP A C 1
ATOM 693 O O . ASP A 1 82 ? -2.448 -10.881 12.103 1.00 75.94 82 ASP A O 1
ATOM 697 N N . GLY A 1 83 ? -2.786 -9.996 10.079 1.00 71.56 83 GLY A N 1
ATOM 698 C CA . GLY A 1 83 ? -4.222 -9.763 10.259 1.00 71.56 83 GLY A CA 1
ATOM 699 C C . GLY A 1 83 ? -4.575 -8.439 10.945 1.00 71.56 83 GLY A C 1
ATOM 700 O O . GLY A 1 83 ? -5.762 -8.148 11.102 1.00 71.56 83 GLY A O 1
ATOM 701 N N . ASP A 1 84 ? -3.572 -7.636 11.298 1.00 79.62 84 ASP A N 1
ATOM 702 C CA . ASP A 1 84 ? -3.739 -6.232 11.679 1.00 79.62 84 ASP A CA 1
ATOM 703 C C . ASP A 1 84 ? -4.157 -5.390 10.467 1.00 79.62 84 ASP A C 1
ATOM 705 O O . ASP A 1 84 ? -3.969 -5.802 9.330 1.00 79.62 84 ASP A O 1
ATOM 709 N N . GLU A 1 85 ? -4.756 -4.220 10.667 1.00 81.25 85 GLU A N 1
ATOM 710 C CA . GLU A 1 85 ? -5.092 -3.326 9.552 1.00 81.25 85 GLU A CA 1
ATOM 711 C C . GLU A 1 85 ? -3.816 -2.821 8.858 1.00 81.25 85 GLU A C 1
ATOM 713 O O . GLU A 1 85 ? -2.835 -2.492 9.528 1.00 81.25 85 GLU A O 1
ATOM 718 N N . ILE A 1 86 ? -3.813 -2.759 7.519 1.00 80.94 86 ILE A N 1
ATOM 719 C CA . ILE A 1 86 ? -2.710 -2.099 6.817 1.00 80.94 86 ILE A CA 1
ATOM 720 C C . ILE A 1 86 ? -2.697 -0.620 7.184 1.00 80.94 86 ILE A C 1
ATOM 722 O O . ILE A 1 86 ? -3.706 0.074 7.095 1.00 80.94 86 ILE A O 1
ATOM 726 N N . ASP A 1 87 ? -1.525 -0.138 7.551 1.00 78.50 87 ASP A N 1
ATOM 727 C CA . ASP A 1 87 ? -1.330 1.260 7.874 1.00 78.50 87 ASP A CA 1
ATOM 728 C C . ASP A 1 87 ? -0.317 1.891 6.924 1.00 78.50 87 ASP A C 1
ATOM 730 O O . ASP A 1 87 ? 0.573 1.221 6.390 1.00 78.50 87 ASP A O 1
ATOM 734 N N . TYR A 1 88 ? -0.494 3.182 6.698 1.00 71.75 88 TYR A N 1
ATOM 735 C CA . TYR A 1 88 ? 0.354 4.019 5.873 1.00 71.75 88 TYR A CA 1
ATOM 736 C C . TYR A 1 88 ? 0.786 5.259 6.670 1.00 71.75 88 TYR A C 1
ATOM 738 O O . TYR A 1 88 ? 0.809 6.342 6.088 1.00 71.75 88 TYR A O 1
ATOM 746 N N . GLU A 1 89 ? 1.038 5.137 7.983 1.00 63.62 89 GLU A N 1
ATOM 747 C CA . GLU A 1 89 ? 1.551 6.226 8.841 1.00 63.62 89 GLU A CA 1
ATOM 748 C C . GLU A 1 89 ? 2.649 7.057 8.159 1.00 63.62 89 GLU A C 1
ATOM 750 O O . GLU A 1 89 ? 3.534 6.510 7.463 1.00 63.62 89 GLU A O 1
#

Foldseek 3Di:
DDDDDDDDDDPDDPDDDDDDDDQDDPPDDCPLANDDFPQSSVLLCVQVVDHPVPDDSVSLVSSVVVQVVCVVVVHDFGAGPVRHGRDRD

Sequence (89 aa):
IQEGRSLFCGDYELFRLNVRWELKPDEWEDWVFGSYSDNKYMFIMNVCQRVWDDLEDEDVDKVKQAYKEYIEAGNPPIPGEDGDEIDYE

Organism: Bacteroides ovatus (NCBI:txid28116)